Protein AF-A0A1S8TW84-F1 (afdb_monomer)

Nearest PDB structures (foldseek):
  5gxt-assembly1_A  TM=8.813E-01  e=7.091E-03  Escherichia coli K-12
  6cxt-assembly1_A  TM=8.992E-01  e=1.836E-02  Marinomonas mediterranea MMB-1
  7thq-assembly1_E  TM=8.634E-01  e=2.250E-02  Prodigiosinella confusarubida
  2n5h-assembly1_A  TM=8.930E-01  e=8.182E-02  Pseudomonas protegens Pf-5
  6m01-assembly1_B  TM=9.108E-01  e=1.003E-01  Embleya scabrispora

Mean predicted aligned error: 2.45 Å

Structure (mmCIF, N/CA/C/O backbone):
data_AF-A0A1S8TW84-F1
#
_entry.id   AF-A0A1S8TW84-F1
#
loop_
_atom_site.group_PDB
_atom_site.id
_atom_site.type_symbol
_atom_site.label_atom_id
_atom_site.label_alt_id
_atom_site.label_comp_id
_atom_site.label_asym_id
_atom_site.label_entity_id
_atom_site.label_seq_id
_atom_site.pdbx_PDB_ins_code
_atom_site.Cartn_x
_atom_site.Cartn_y
_atom_site.Cartn_z
_atom_site.occupancy
_atom_site.B_iso_or_equiv
_atom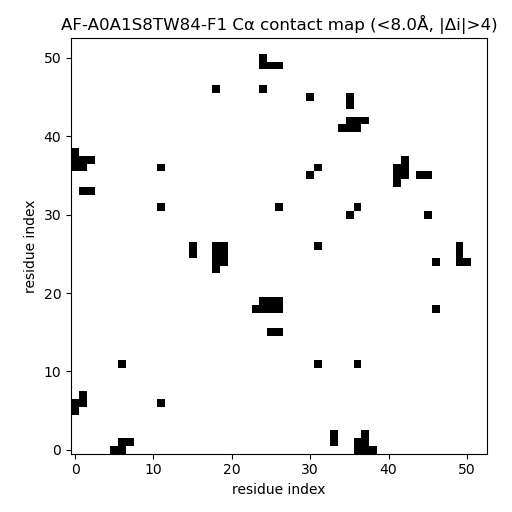_site.auth_seq_id
_atom_site.auth_comp_id
_atom_site.auth_asym_id
_atom_site.auth_atom_id
_atom_site.pdbx_PDB_model_num
ATOM 1 N N . MET A 1 1 ? 2.944 -5.147 -12.533 1.00 87.50 1 MET A N 1
ATOM 2 C CA . MET A 1 1 ? 2.653 -3.695 -12.610 1.00 87.50 1 M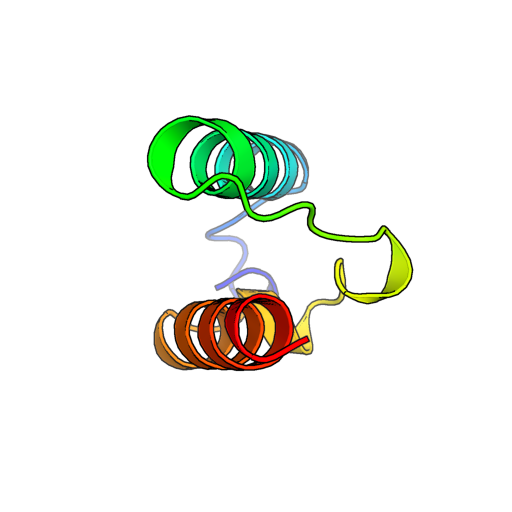ET A CA 1
ATOM 3 C C . MET A 1 1 ? 3.889 -2.888 -12.236 1.00 87.50 1 MET A C 1
ATOM 5 O O . MET A 1 1 ? 4.443 -2.254 -13.125 1.00 87.50 1 MET A O 1
ATOM 9 N N . ILE A 1 2 ? 4.378 -2.961 -10.992 1.00 89.12 2 ILE A N 1
ATOM 10 C CA . ILE A 1 2 ? 5.672 -2.360 -10.607 1.00 89.12 2 ILE A CA 1
ATOM 11 C C . ILE A 1 2 ? 6.823 -2.976 -11.409 1.00 89.12 2 ILE A C 1
ATOM 13 O O . ILE A 1 2 ? 7.610 -2.256 -12.015 1.00 89.12 2 ILE A O 1
ATOM 17 N N . ASP A 1 3 ? 6.886 -4.307 -11.484 1.00 89.19 3 ASP A N 1
ATOM 18 C CA . ASP A 1 3 ? 7.981 -5.017 -12.166 1.00 89.19 3 ASP A CA 1
ATOM 19 C C . ASP A 1 3 ? 8.035 -4.723 -13.673 1.00 89.19 3 ASP A C 1
ATOM 21 O O . ASP A 1 3 ? 9.087 -4.806 -14.305 1.00 89.19 3 ASP A O 1
ATOM 25 N N . GLU A 1 4 ? 6.890 -4.363 -14.251 1.00 90.56 4 GLU A N 1
ATOM 26 C CA . GLU A 1 4 ? 6.753 -3.984 -15.660 1.00 90.56 4 GLU A CA 1
ATOM 27 C C . GLU A 1 4 ? 7.000 -2.482 -15.886 1.00 90.56 4 GLU A C 1
ATOM 29 O O . GLU A 1 4 ? 6.937 -2.014 -17.022 1.00 90.56 4 GLU A O 1
ATOM 34 N N . GLY A 1 5 ? 7.280 -1.721 -14.821 1.00 89.75 5 GLY A N 1
ATOM 35 C CA . GLY A 1 5 ? 7.493 -0.274 -14.860 1.00 89.75 5 GLY A CA 1
ATOM 36 C C . GLY A 1 5 ? 6.228 0.536 -15.152 1.00 89.75 5 GLY A C 1
ATOM 37 O O . GLY A 1 5 ? 6.334 1.663 -15.625 1.00 89.75 5 GLY A O 1
ATOM 38 N N . ILE A 1 6 ? 5.045 -0.044 -14.924 1.00 94.69 6 ILE A N 1
ATOM 39 C CA . ILE A 1 6 ? 3.750 0.630 -15.107 1.00 94.69 6 ILE A CA 1
ATOM 40 C C . ILE A 1 6 ? 3.442 1.533 -13.913 1.00 94.69 6 ILE A C 1
ATOM 42 O O . ILE A 1 6 ? 2.892 2.608 -14.109 1.00 94.69 6 ILE A O 1
ATOM 46 N N . LEU A 1 7 ? 3.778 1.067 -12.707 1.00 95.19 7 LEU A N 1
ATOM 47 C CA . LEU A 1 7 ? 3.668 1.836 -11.472 1.00 95.19 7 LEU A CA 1
ATOM 48 C C . LEU A 1 7 ? 5.069 2.188 -10.989 1.00 95.19 7 LEU A C 1
ATOM 50 O O . LEU A 1 7 ? 5.915 1.297 -10.849 1.00 95.19 7 LEU A O 1
ATOM 54 N N . ASP A 1 8 ? 5.302 3.464 -10.719 1.00 94.50 8 ASP A N 1
ATOM 55 C CA . ASP A 1 8 ? 6.500 3.948 -10.049 1.00 94.50 8 ASP A CA 1
ATOM 56 C C . ASP A 1 8 ? 6.238 4.279 -8.571 1.00 94.50 8 ASP A C 1
ATOM 58 O O . ASP A 1 8 ? 5.144 4.099 -8.042 1.00 94.50 8 ASP A O 1
ATOM 62 N N . SER A 1 9 ? 7.269 4.739 -7.860 1.00 91.88 9 SER A N 1
ATOM 63 C CA . SER A 1 9 ? 7.157 5.036 -6.429 1.00 91.88 9 SER A CA 1
ATOM 64 C C . SER A 1 9 ? 6.134 6.124 -6.087 1.00 91.88 9 SER A C 1
ATOM 66 O O . SER A 1 9 ? 5.605 6.106 -4.979 1.00 91.88 9 SER A O 1
ATOM 68 N N . PHE A 1 10 ? 5.884 7.085 -6.980 1.00 95.38 10 PHE A N 1
ATOM 69 C CA . PHE A 1 10 ? 4.881 8.125 -6.753 1.00 95.38 10 PHE A CA 1
ATOM 70 C C . PHE A 1 10 ? 3.472 7.567 -6.903 1.00 95.38 10 PHE A C 1
ATOM 72 O O . PHE A 1 10 ? 2.636 7.852 -6.046 1.00 95.38 10 PHE A O 1
ATOM 79 N N . ASP A 1 11 ? 3.242 6.714 -7.904 1.00 95.88 11 ASP A N 1
ATOM 80 C CA . ASP A 1 11 ? 1.944 6.058 -8.092 1.00 95.88 11 ASP A CA 1
ATOM 81 C C . ASP A 1 11 ? 1.560 5.229 -6.857 1.00 95.88 11 ASP A C 1
ATOM 83 O O . ASP A 1 11 ? 0.414 5.242 -6.415 1.00 95.88 11 ASP A O 1
ATOM 87 N N . ILE A 1 12 ? 2.528 4.540 -6.243 1.00 95.44 12 ILE A N 1
ATOM 88 C CA . ILE A 1 12 ? 2.293 3.748 -5.027 1.00 95.44 12 ILE A CA 1
ATOM 89 C C . ILE A 1 12 ? 1.877 4.623 -3.847 1.00 95.44 12 ILE A C 1
ATOM 91 O O . ILE A 1 12 ? 0.951 4.268 -3.119 1.00 95.44 12 ILE A O 1
ATOM 95 N N . VAL A 1 13 ? 2.529 5.772 -3.662 1.00 95.62 13 VAL A N 1
ATOM 96 C CA . VAL A 1 13 ? 2.161 6.718 -2.600 1.00 95.62 13 VAL A CA 1
ATOM 97 C C . VAL A 1 13 ? 0.755 7.274 -2.835 1.00 95.62 13 VAL A C 1
ATOM 99 O O . VAL A 1 13 ? -0.014 7.392 -1.885 1.00 95.62 13 VAL A O 1
ATOM 102 N N . GLU A 1 14 ? 0.394 7.577 -4.083 1.00 97.00 14 GLU A N 1
ATOM 103 C CA . GLU A 1 14 ? -0.952 8.044 -4.427 1.00 97.00 14 GLU A CA 1
ATOM 104 C C . GLU A 1 14 ? -2.013 6.968 -4.166 1.00 97.00 14 GLU A C 1
ATOM 106 O O . GLU A 1 14 ? -3.022 7.255 -3.528 1.00 97.00 14 GLU A O 1
ATOM 111 N N . ILE A 1 15 ? -1.763 5.716 -4.563 1.00 96.38 15 ILE A N 1
ATOM 112 C CA . ILE A 1 15 ? -2.666 4.588 -4.290 1.00 96.38 15 ILE A CA 1
ATOM 113 C C . ILE A 1 15 ? -2.872 4.401 -2.784 1.00 96.38 15 ILE A C 1
ATOM 115 O O . ILE A 1 15 ? -4.005 4.222 -2.350 1.00 96.38 15 ILE A O 1
ATOM 119 N N . VAL A 1 16 ? -1.804 4.452 -1.983 1.00 97.06 16 VAL A N 1
ATOM 120 C CA . VAL A 1 16 ? -1.902 4.326 -0.520 1.00 97.06 16 VAL A CA 1
ATOM 121 C C . VAL A 1 16 ? -2.766 5.437 0.077 1.00 97.06 16 VAL A C 1
ATOM 123 O O . VAL A 1 16 ? -3.655 5.141 0.870 1.00 97.06 16 VAL A O 1
ATOM 126 N N . ASN A 1 17 ? -2.565 6.688 -0.343 1.00 97.25 17 ASN A N 1
ATOM 127 C CA . ASN A 1 17 ? -3.386 7.806 0.127 1.00 97.25 17 ASN A CA 1
ATOM 128 C C .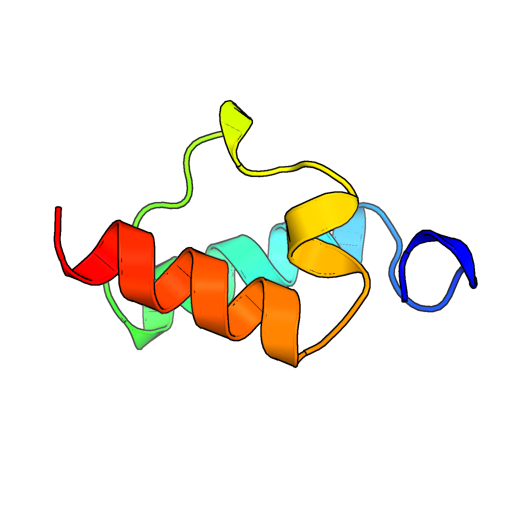 ASN A 1 17 ? -4.859 7.652 -0.283 1.00 97.25 17 ASN A C 1
ATOM 130 O O . ASN A 1 17 ? -5.743 7.912 0.522 1.00 97.25 17 ASN A O 1
ATOM 134 N N . LEU A 1 18 ? -5.135 7.197 -1.510 1.00 97.44 18 LEU A N 1
ATOM 135 C CA . LEU A 1 18 ? -6.505 6.960 -1.977 1.00 97.44 18 LEU A CA 1
ATOM 136 C C . LEU A 1 18 ? -7.205 5.848 -1.188 1.00 97.44 18 LEU A C 1
ATOM 138 O O . LEU A 1 18 ? -8.411 5.919 -0.973 1.00 97.44 18 LEU A O 1
ATOM 142 N N . ILE A 1 19 ? -6.468 4.815 -0.769 1.00 96.62 19 ILE A N 1
ATOM 143 C CA . ILE A 1 19 ? -7.019 3.742 0.067 1.00 96.62 19 ILE A CA 1
ATOM 144 C C . ILE A 1 19 ? -7.453 4.296 1.431 1.00 96.62 19 ILE A C 1
ATOM 146 O O . ILE A 1 19 ? -8.557 3.988 1.879 1.00 96.62 19 ILE A O 1
ATOM 150 N N . ASP A 1 20 ? -6.622 5.137 2.047 1.00 96.19 20 ASP A N 1
ATOM 151 C CA . ASP A 1 20 ? -6.934 5.810 3.313 1.00 96.19 20 ASP A CA 1
ATOM 152 C C . ASP A 1 20 ? -8.144 6.752 3.159 1.00 96.19 20 ASP A C 1
ATOM 154 O O . ASP A 1 20 ? -9.148 6.606 3.852 1.00 96.19 20 ASP A O 1
ATOM 158 N N . GLU A 1 21 ? -8.124 7.646 2.166 1.00 97.56 21 GLU A N 1
ATOM 159 C CA . GLU A 1 21 ? -9.181 8.645 1.957 1.00 97.56 21 GLU A CA 1
ATOM 160 C C . GLU A 1 21 ? -10.558 8.041 1.619 1.00 97.56 21 GLU A C 1
ATOM 162 O O . GLU A 1 21 ? -11.581 8.541 2.093 1.00 97.56 21 GLU A O 1
ATOM 167 N N . GLU A 1 22 ? -10.609 6.986 0.799 1.00 96.75 22 GLU A N 1
ATOM 168 C CA . GLU A 1 22 ? -11.873 6.413 0.312 1.00 96.75 22 GLU A CA 1
ATOM 169 C C . GLU A 1 22 ? -12.428 5.303 1.213 1.00 96.75 22 GLU A C 1
ATOM 171 O O . GLU A 1 22 ? -13.644 5.079 1.232 1.00 96.75 22 GLU A O 1
ATOM 176 N N . TYR A 1 23 ? -11.564 4.594 1.947 1.00 94.81 23 TYR A N 1
ATOM 177 C CA . TYR A 1 23 ? -11.957 3.406 2.711 1.00 94.81 23 TYR A CA 1
ATOM 178 C C . TYR A 1 23 ? -11.621 3.469 4.205 1.00 94.81 23 TYR A C 1
ATOM 180 O O . TYR A 1 23 ? -12.051 2.565 4.920 1.00 94.81 23 TYR A O 1
ATOM 188 N N . ASP A 1 24 ? -10.935 4.515 4.686 1.00 95.69 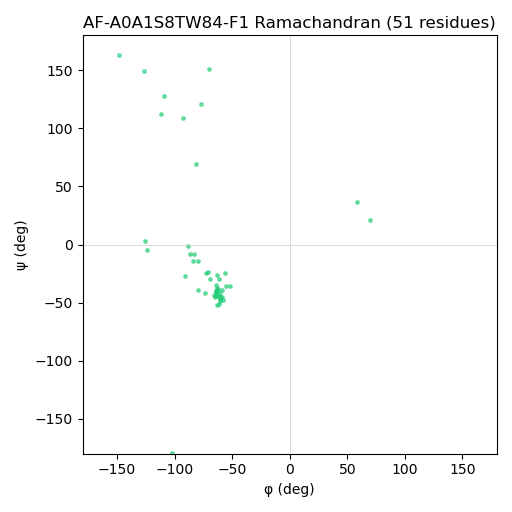24 ASP A N 1
ATOM 189 C CA . ASP A 1 24 ? -10.483 4.662 6.084 1.00 95.69 24 ASP A CA 1
ATOM 190 C C . ASP A 1 24 ? -9.563 3.497 6.511 1.00 95.69 24 ASP A C 1
ATOM 192 O O . ASP A 1 24 ? -9.645 2.976 7.623 1.00 95.69 24 ASP A O 1
ATOM 196 N N . ILE A 1 25 ? -8.723 3.030 5.575 1.00 96.31 25 ILE A N 1
ATOM 197 C CA . ILE A 1 25 ? -7.780 1.919 5.762 1.00 96.31 25 ILE A CA 1
ATOM 198 C C . ILE A 1 25 ? -6.348 2.458 5.723 1.00 96.31 25 ILE A C 1
ATOM 200 O O . ILE A 1 25 ? -5.837 2.833 4.666 1.00 96.31 25 ILE A O 1
ATOM 204 N N . GLU A 1 26 ? -5.660 2.415 6.865 1.00 95.88 26 GLU A N 1
ATOM 205 C CA . GLU A 1 26 ? -4.246 2.782 6.952 1.00 95.88 26 GLU A CA 1
ATOM 206 C C . GLU A 1 26 ? -3.361 1.653 6.395 1.00 95.88 26 GLU A C 1
ATOM 208 O O . GLU A 1 26 ? -3.374 0.525 6.892 1.00 95.88 26 GLU A O 1
ATOM 213 N N . VAL A 1 27 ? -2.556 1.947 5.367 1.00 97.12 27 VAL A N 1
ATOM 214 C CA . VAL A 1 27 ? -1.593 0.983 4.807 1.00 97.12 27 VAL A CA 1
ATOM 215 C C . VAL A 1 27 ? -0.230 1.165 5.487 1.00 97.12 27 VAL A C 1
ATOM 217 O O . VAL A 1 27 ? 0.468 2.150 5.221 1.00 97.12 27 VAL A O 1
ATOM 220 N N . PRO A 1 28 ? 0.215 0.228 6.344 1.00 96.31 28 PRO A N 1
ATOM 221 C CA . PRO A 1 28 ? 1.496 0.360 7.022 1.00 96.31 28 PRO A CA 1
ATOM 222 C C . PRO A 1 28 ? 2.658 0.187 6.039 1.00 96.31 28 PRO A C 1
ATOM 224 O O . PRO A 1 28 ? 2.590 -0.586 5.086 1.00 96.31 28 PRO A O 1
ATOM 227 N N . ALA A 1 29 ? 3.794 0.832 6.324 1.00 95.38 29 ALA A N 1
ATOM 228 C CA . ALA A 1 29 ? 4.969 0.811 5.443 1.00 95.38 29 ALA A CA 1
ATOM 229 C C . ALA A 1 29 ? 5.492 -0.603 5.106 1.00 95.38 29 ALA A C 1
ATOM 231 O O . ALA A 1 29 ? 6.139 -0.788 4.080 1.00 95.38 29 ALA A O 1
ATOM 232 N N . ILE A 1 30 ? 5.218 -1.601 5.956 1.00 96.06 30 ILE A N 1
ATOM 233 C CA . ILE A 1 30 ? 5.601 -3.000 5.718 1.00 96.06 30 ILE A CA 1
ATOM 234 C C . ILE A 1 30 ? 4.788 -3.672 4.603 1.00 96.06 30 ILE A C 1
ATOM 236 O O . ILE A 1 30 ? 5.275 -4.617 3.993 1.00 96.06 30 ILE A O 1
ATOM 240 N N . GLU A 1 31 ? 3.583 -3.179 4.311 1.00 96.81 31 GLU A N 1
ATOM 241 C CA . GLU A 1 31 ? 2.754 -3.657 3.199 1.00 96.81 31 GLU A CA 1
ATOM 242 C C . GLU A 1 31 ? 3.153 -2.995 1.869 1.00 96.81 31 GLU A C 1
ATOM 244 O O . GLU A 1 31 ? 2.703 -3.426 0.810 1.00 96.81 31 GLU A O 1
ATOM 249 N N . ILE A 1 32 ? 4.039 -1.991 1.884 1.00 94.81 32 ILE A N 1
ATOM 250 C CA . ILE A 1 32 ? 4.556 -1.329 0.677 1.00 94.81 32 ILE A CA 1
ATOM 251 C C . ILE A 1 32 ? 5.689 -2.169 0.075 1.00 94.81 32 ILE A C 1
ATOM 253 O O . ILE A 1 32 ? 6.868 -1.810 0.104 1.00 94.81 32 ILE A O 1
ATOM 257 N N . VAL A 1 33 ? 5.313 -3.330 -0.457 1.00 95.00 33 VAL A N 1
ATOM 258 C CA . VAL A 1 33 ? 6.205 -4.293 -1.112 1.00 95.00 33 VAL A CA 1
ATOM 259 C C . VAL A 1 33 ? 5.683 -4.643 -2.507 1.00 95.00 33 VAL A C 1
ATOM 261 O O . VAL A 1 33 ? 4.467 -4.626 -2.716 1.00 95.00 33 VAL A O 1
ATOM 264 N N . PRO A 1 34 ? 6.555 -4.970 -3.480 1.00 94.19 34 PRO A N 1
ATOM 265 C CA . PRO A 1 34 ? 6.133 -5.250 -4.853 1.00 94.19 34 PRO A CA 1
ATOM 266 C C . PRO A 1 34 ? 5.009 -6.284 -4.962 1.00 94.19 34 PRO A C 1
ATOM 268 O O . PRO A 1 34 ? 4.118 -6.150 -5.797 1.00 94.19 34 PRO A O 1
ATOM 271 N N . GLU A 1 35 ? 5.008 -7.288 -4.090 1.00 96.12 35 GLU A N 1
ATOM 272 C CA . GLU A 1 35 ? 4.020 -8.360 -4.029 1.00 96.12 35 GLU A CA 1
ATOM 273 C C . GLU A 1 35 ? 2.587 -7.841 -3.897 1.00 96.12 35 GLU A C 1
ATOM 275 O O . GLU A 1 35 ? 1.700 -8.417 -4.518 1.00 96.12 35 GLU A O 1
ATOM 280 N N . ASN A 1 36 ? 2.368 -6.747 -3.163 1.00 97.25 36 ASN A N 1
ATOM 281 C CA . ASN A 1 36 ? 1.042 -6.167 -2.937 1.00 97.25 36 ASN A CA 1
ATOM 282 C C . ASN A 1 36 ? 0.576 -5.240 -4.066 1.00 97.25 36 ASN A C 1
ATOM 284 O O . ASN A 1 36 ? -0.604 -4.925 -4.146 1.00 97.25 36 ASN A O 1
ATOM 288 N N . PHE A 1 37 ? 1.473 -4.820 -4.958 1.00 96.88 37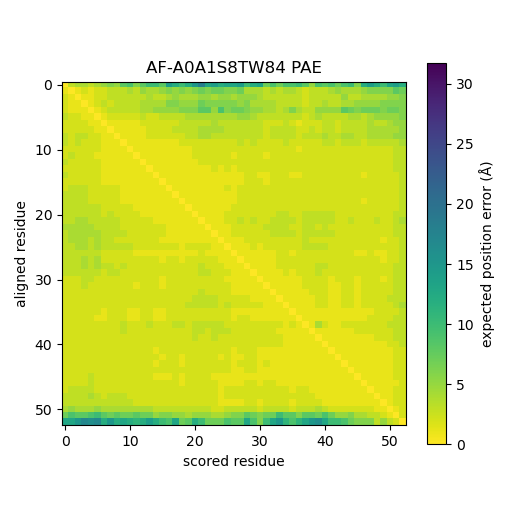 PHE A N 1
ATOM 289 C CA . PHE A 1 37 ? 1.189 -3.804 -5.979 1.00 96.88 37 PHE A CA 1
ATOM 290 C C . PHE A 1 37 ? 1.503 -4.275 -7.403 1.00 96.88 37 PHE A C 1
ATOM 292 O O . PHE A 1 37 ? 1.372 -3.519 -8.365 1.00 96.88 37 PHE A O 1
ATOM 299 N N . ASN A 1 38 ? 1.925 -5.530 -7.577 1.00 95.00 38 ASN A N 1
ATOM 300 C CA . ASN A 1 38 ? 2.273 -6.069 -8.888 1.00 95.00 38 ASN A CA 1
ATOM 301 C C . ASN A 1 38 ? 1.067 -6.497 -9.734 1.00 95.00 38 ASN A C 1
ATOM 303 O O . ASN A 1 38 ? 1.222 -6.646 -10.951 1.00 95.00 38 ASN A O 1
ATOM 307 N N . SER A 1 39 ? -0.120 -6.619 -9.139 1.00 96.44 39 SER A N 1
ATOM 308 C CA . SER A 1 39 ? -1.386 -6.791 -9.852 1.00 96.44 39 SER A CA 1
ATOM 309 C C . SER A 1 39 ? -2.551 -6.161 -9.087 1.00 96.44 39 SER A C 1
ATOM 311 O O . SER A 1 39 ? -2.460 -5.906 -7.887 1.00 96.44 39 SER A O 1
ATOM 313 N N . VAL A 1 40 ? -3.672 -5.951 -9.779 1.00 95.50 40 VAL A N 1
ATOM 314 C CA . VAL A 1 40 ? -4.910 -5.438 -9.169 1.00 95.50 40 VAL A CA 1
ATOM 315 C C . VAL A 1 40 ? -5.440 -6.406 -8.110 1.00 95.50 40 VAL A C 1
ATOM 317 O O . VAL A 1 40 ? -5.908 -5.983 -7.057 1.00 95.50 40 VAL A O 1
ATOM 320 N N . GLU A 1 41 ? -5.333 -7.711 -8.357 1.00 97.62 41 GLU A N 1
ATOM 321 C CA . GLU A 1 41 ? -5.739 -8.745 -7.404 1.00 97.62 41 GLU A CA 1
ATOM 322 C C . GLU A 1 41 ? -4.902 -8.693 -6.124 1.00 97.62 41 GLU A C 1
ATOM 324 O O . GLU A 1 41 ? -5.442 -8.892 -5.039 1.00 97.62 41 GLU A O 1
ATOM 329 N N . ALA A 1 42 ? -3.601 -8.408 -6.229 1.00 97.50 42 ALA A N 1
ATOM 330 C CA . ALA A 1 42 ? -2.736 -8.272 -5.063 1.00 97.50 42 ALA A CA 1
ATOM 331 C C . ALA A 1 42 ? -3.121 -7.062 -4.201 1.00 97.50 42 ALA A C 1
ATOM 333 O O . ALA A 1 42 ? -3.251 -7.206 -2.985 1.00 97.50 42 ALA A O 1
ATOM 334 N N . ILE A 1 43 ? -3.404 -5.920 -4.838 1.00 96.75 43 ILE A N 1
ATOM 335 C CA . ILE A 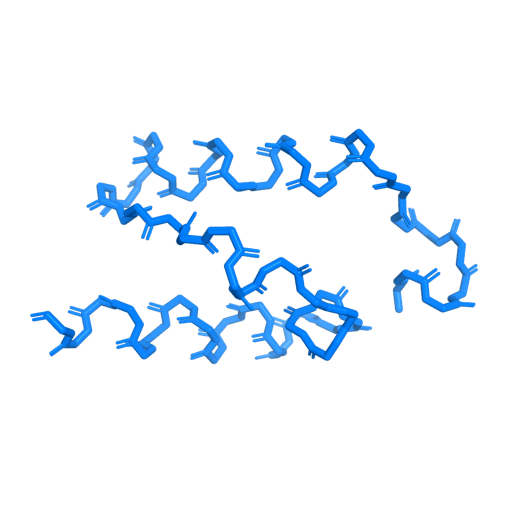1 43 ? -3.865 -4.707 -4.147 1.00 96.75 43 ILE A CA 1
ATOM 336 C C . ILE A 1 43 ? -5.185 -4.993 -3.426 1.00 96.75 43 ILE A C 1
ATOM 338 O O . ILE A 1 43 ? -5.332 -4.680 -2.247 1.00 96.75 43 ILE A O 1
ATOM 342 N N . LEU A 1 44 ? -6.132 -5.649 -4.102 1.00 97.12 44 LEU A N 1
ATOM 343 C CA . LE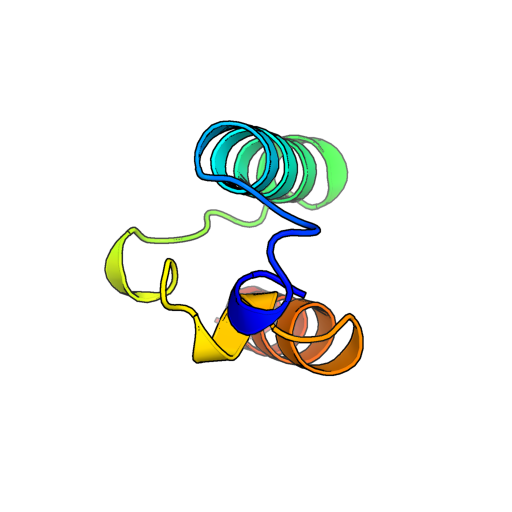U A 1 44 ? -7.415 -6.012 -3.504 1.00 97.12 44 LEU A CA 1
ATOM 344 C C . LEU A 1 44 ? -7.245 -6.950 -2.299 1.00 97.12 44 LEU A C 1
ATOM 346 O O . LEU A 1 44 ? -7.877 -6.733 -1.269 1.00 97.12 44 LEU A O 1
ATOM 350 N N . ASN A 1 45 ? -6.383 -7.965 -2.408 1.00 97.75 45 ASN A N 1
ATOM 351 C CA . ASN A 1 45 ? -6.111 -8.893 -1.309 1.00 97.75 45 ASN A CA 1
ATOM 352 C C . ASN A 1 45 ? -5.475 -8.185 -0.103 1.00 97.75 45 ASN A C 1
ATOM 354 O O . ASN A 1 45 ? -5.809 -8.508 1.036 1.00 97.75 45 ASN A O 1
ATOM 358 N N . MET A 1 46 ? -4.566 -7.233 -0.337 1.00 97.38 46 MET A N 1
ATOM 359 C CA . MET A 1 46 ? -3.980 -6.402 0.717 1.00 97.38 46 MET A CA 1
ATOM 360 C C . MET A 1 46 ? -5.064 -5.583 1.428 1.00 97.38 46 MET A C 1
ATOM 362 O O . MET A 1 46 ? -5.168 -5.657 2.649 1.00 97.38 46 MET A O 1
ATOM 366 N N . ILE A 1 47 ? -5.906 -4.869 0.674 1.00 96.81 47 ILE A N 1
ATOM 367 C CA . ILE A 1 47 ? -6.999 -4.051 1.227 1.00 96.81 47 ILE A CA 1
ATOM 368 C C . ILE A 1 47 ? -7.953 -4.910 2.064 1.00 96.81 47 ILE A C 1
ATOM 370 O O . ILE A 1 47 ? -8.267 -4.552 3.193 1.00 96.81 47 ILE A O 1
ATOM 374 N N . GLN A 1 48 ? -8.378 -6.068 1.548 1.00 96.06 48 GLN A N 1
ATOM 375 C CA . GLN A 1 48 ? -9.287 -6.968 2.266 1.00 96.06 48 GLN A CA 1
ATOM 376 C C . GLN A 1 48 ? -8.694 -7.472 3.583 1.00 96.06 48 GLN A C 1
ATOM 378 O O . GLN A 1 48 ? -9.396 -7.497 4.588 1.00 96.06 48 GLN A O 1
ATOM 383 N N . ARG A 1 49 ? -7.405 -7.837 3.595 1.00 96.25 49 ARG A N 1
ATOM 384 C CA . ARG A 1 49 ? -6.711 -8.237 4.827 1.00 96.25 49 ARG A CA 1
ATOM 385 C C . ARG A 1 49 ? -6.694 -7.112 5.859 1.00 96.25 49 ARG A C 1
ATOM 387 O O . ARG A 1 49 ? -7.003 -7.373 7.010 1.00 96.25 49 ARG A O 1
ATOM 394 N N . LEU A 1 50 ? -6.348 -5.892 5.442 1.00 96.00 50 LEU A N 1
ATOM 395 C CA . LEU A 1 50 ? -6.256 -4.732 6.335 1.00 96.00 50 LEU A CA 1
ATOM 396 C C . LE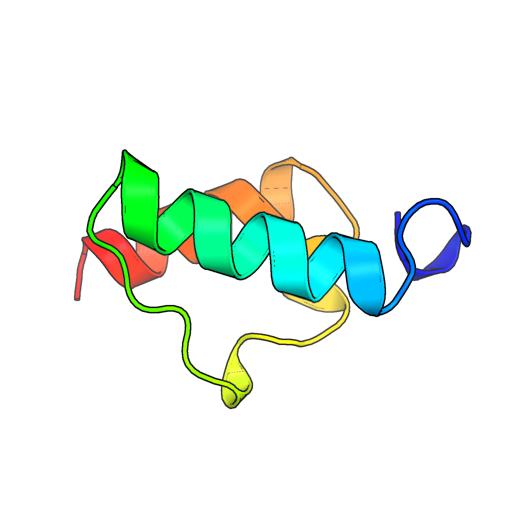U A 1 50 ? -7.626 -4.270 6.849 1.00 96.00 50 LEU A C 1
ATOM 398 O O . LEU A 1 50 ? -7.718 -3.759 7.953 1.00 96.00 50 LEU A O 1
ATOM 402 N N . GLN A 1 51 ? -8.694 -4.468 6.074 1.00 91.50 51 GLN A N 1
ATOM 403 C CA . GLN A 1 51 ? -10.056 -4.131 6.491 1.00 91.50 51 GLN A CA 1
ATOM 404 C C . GLN A 1 51 ? -10.624 -5.099 7.548 1.00 91.50 51 GLN A C 1
ATOM 406 O O . GLN A 1 51 ? -11.565 -4.755 8.264 1.00 91.50 51 GLN A O 1
ATOM 411 N N . GLU A 1 52 ? -10.114 -6.332 7.602 1.00 86.75 52 GLU A N 1
ATOM 412 C CA . GLU A 1 52 ? -10.524 -7.34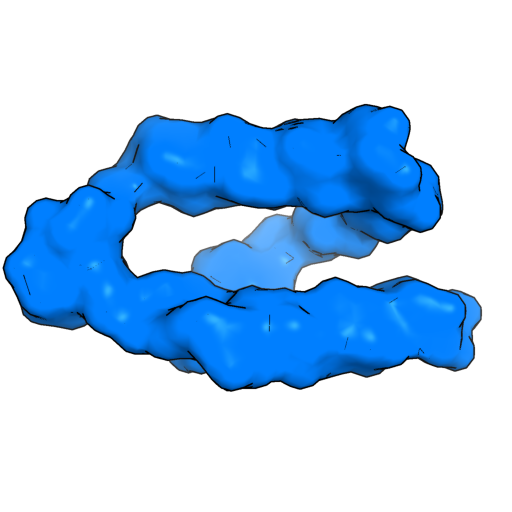5 8.583 1.00 86.75 52 GLU A CA 1
ATOM 413 C C . GLU A 1 52 ? -9.751 -7.255 9.915 1.00 86.75 52 GLU A C 1
ATOM 415 O O . GLU A 1 52 ? -10.117 -7.955 10.866 1.00 86.75 52 GLU A O 1
ATOM 420 N N . GLU A 1 53 ? -8.712 -6.415 9.990 1.00 74.88 53 GLU A N 1
ATOM 421 C CA . GLU A 1 53 ? -7.938 -6.114 11.209 1.00 74.88 53 GLU A CA 1
ATOM 422 C C . GLU A 1 53 ? -8.579 -4.994 12.048 1.00 74.88 53 GLU A C 1
ATOM 424 O O . GLU A 1 53 ? -8.560 -5.135 13.298 1.00 74.88 53 GLU A O 1
#

Solvent-accessible surface area (backbone atoms only — not comparable to full-atom values): 3166 Å² total; per-residue (Å²): 54,42,92,75,67,75,41,53,76,66,55,51,53,51,52,48,51,50,40,29,76,77,66,75,42,85,76,55,78,85,64,75,42,67,78,34,54,37,40,72,69,33,38,51,53,51,51,54,55,60,73,74,108

Sequence (53 aa):
MIDEGILDSFDIVEIVNLIDEEYDIEVPAIEIVPENFNSVEAILNMIQRLQEE

pLDDT: mean 94.81, std 3.81, range [74.88, 97.75]

Foldseek 3Di:
DVVVVPDDPVNLVVVQVCLCVVPVFHDDPVCPDCQQVVDPVSVVVSSVVRVVD

Radius of gyration: 10.43 Å; Cα contacts (8 Å, |Δi|>4): 42; chains: 1; bounding box: 20×18×27 Å

Secondary structure (DSSP, 8-state):
-TTTTSS-HHHHHHHHHHHHHHH-----GGG-SHHHHSSHHHHHHHHHHHHT-